Protein AF-A0A9P5D5I9-F1 (afdb_monomer_lite)

Foldseek 3Di:
DDVVVPVCCPQPPDPVSVVVVVVVCVVVCCVVVVVVVVVVVCVVCAPPDCVNVVVPD

Secondary structure (DSSP, 8-state):
--THHHHHHHSSSSHHHHHHHHHHHHHHHHHHHHHHHHHHHHHHTTTTSHHHHTT--

InterPro domains:
  IPR008027 Cytochrome b-c1 complex subunit 9 [PF05365] (7-56)
  IPR008027 Cytochrome b-c1 complex subunit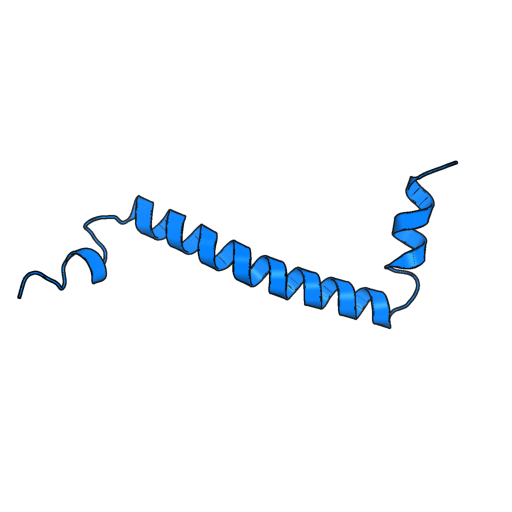 9 [PTHR12980] (5-55)
  IPR036656 Cytochrome b-c1 complex subunit 9 superfamily [G3DSA:1.20.5.260] (2-57)
  IPR036656 Cytochrome b-c1 complex subunit 9 superfamily [SSF81514] (5-56)

Structure (mmCIF, N/CA/C/O backbone):
data_AF-A0A9P5D5I9-F1
#
_entry.id   AF-A0A9P5D5I9-F1
#
loop_
_atom_site.group_PDB
_atom_site.id
_atom_site.type_symbol
_atom_site.label_atom_id
_atom_site.label_alt_id
_atom_site.label_comp_id
_atom_site.label_asym_id
_atom_site.label_entity_id
_atom_site.label_seq_id
_atom_site.pdbx_PDB_ins_code
_atom_site.Cartn_x
_atom_site.Cartn_y
_atom_site.Cartn_z
_atom_site.occupancy
_atom_site.B_iso_or_equiv
_atom_site.auth_seq_id
_atom_site.auth_comp_id
_atom_site.auth_asym_id
_atom_site.auth_atom_id
_atom_site.pdbx_PDB_model_num
ATOM 1 N N . MET A 1 1 ? -29.707 13.532 11.739 1.00 48.72 1 MET A N 1
ATOM 2 C CA . MET A 1 1 ? -28.724 12.497 12.134 1.00 48.72 1 MET A CA 1
ATOM 3 C C . MET A 1 1 ? -27.333 13.043 11.859 1.00 48.72 1 MET A C 1
ATOM 5 O O . MET A 1 1 ? -27.115 13.549 10.768 1.00 48.72 1 MET A O 1
ATOM 9 N N . ASN A 1 2 ? -26.449 13.047 12.860 1.00 52.69 2 ASN A N 1
ATOM 10 C CA . ASN A 1 2 ? -25.125 13.670 12.780 1.00 52.69 2 ASN A CA 1
ATOM 11 C C . ASN A 1 2 ? -24.073 12.562 12.610 1.00 52.69 2 ASN A C 1
ATOM 13 O O . ASN A 1 2 ? -23.695 11.892 13.566 1.00 52.69 2 ASN A O 1
ATOM 17 N N . THR A 1 3 ? -23.663 12.329 11.366 1.00 61.75 3 THR A N 1
ATOM 18 C CA . THR A 1 3 ? -22.830 11.198 10.911 1.00 61.75 3 THR A CA 1
ATOM 19 C C . THR A 1 3 ? -21.440 11.133 11.555 1.00 61.75 3 THR A C 1
ATOM 21 O O . THR A 1 3 ? -20.802 10.084 11.554 1.00 61.75 3 THR A O 1
ATOM 24 N N . ASN A 1 4 ? -20.979 12.226 12.166 1.00 57.78 4 ASN A N 1
ATOM 25 C CA . ASN A 1 4 ? -19.643 12.331 12.757 1.00 57.78 4 ASN A CA 1
ATOM 26 C C . ASN A 1 4 ? -19.494 11.616 14.114 1.00 57.78 4 ASN A C 1
ATOM 28 O O . ASN A 1 4 ? -18.376 11.339 14.545 1.00 57.78 4 ASN A O 1
ATOM 32 N N . GLN A 1 5 ? -20.597 11.306 14.803 1.00 55.16 5 GLN A N 1
ATOM 33 C CA . GLN A 1 5 ? -20.546 10.690 16.137 1.00 55.16 5 GLN A CA 1
ATOM 34 C C . GLN A 1 5 ? -20.508 9.151 16.111 1.00 55.16 5 GLN A C 1
ATOM 36 O O . GLN A 1 5 ? -20.088 8.531 17.093 1.00 55.16 5 GLN A O 1
ATOM 41 N N . GLU A 1 6 ? -20.885 8.511 15.002 1.00 55.69 6 GLU A N 1
ATOM 42 C CA . GLU A 1 6 ? -20.988 7.044 14.937 1.00 55.69 6 GLU A CA 1
ATOM 43 C C . GLU A 1 6 ? -19.643 6.353 14.666 1.00 55.69 6 GLU A C 1
ATOM 45 O O . GLU A 1 6 ? -19.318 5.360 15.316 1.00 55.69 6 GLU A O 1
ATOM 50 N N . ILE A 1 7 ? -18.783 6.936 13.823 1.00 56.94 7 ILE A N 1
ATOM 51 C CA . ILE A 1 7 ? -17.437 6.391 13.552 1.00 56.94 7 ILE A CA 1
ATOM 52 C C . ILE A 1 7 ? -16.561 6.436 14.816 1.00 56.94 7 ILE A C 1
ATOM 54 O O . ILE A 1 7 ? -15.824 5.496 15.117 1.00 56.94 7 ILE A O 1
ATOM 58 N N . ASN A 1 8 ? -16.693 7.505 15.605 1.00 54.56 8 ASN A N 1
ATOM 59 C CA . ASN A 1 8 ? -15.917 7.707 16.829 1.00 54.56 8 ASN A CA 1
ATOM 60 C C . ASN A 1 8 ? -16.399 6.796 17.981 1.00 54.56 8 ASN A C 1
ATOM 62 O O . ASN A 1 8 ? -15.640 6.457 18.886 1.00 54.56 8 ASN A O 1
ATOM 66 N N . SER A 1 9 ? -17.660 6.348 17.953 1.00 55.75 9 SER A N 1
ATOM 67 C CA . SER A 1 9 ? -18.255 5.599 19.064 1.00 55.75 9 SER A CA 1
ATOM 68 C C . SER A 1 9 ? -18.199 4.074 18.946 1.00 55.75 9 SER A C 1
ATOM 70 O O . SER A 1 9 ? -18.262 3.414 19.982 1.00 55.75 9 SER A O 1
ATOM 72 N N . VAL A 1 10 ? -18.009 3.504 17.753 1.00 58.81 10 VAL A N 1
ATOM 73 C CA . VAL A 1 10 ? -17.989 2.037 17.574 1.00 58.81 10 VAL A CA 1
ATOM 74 C C . VAL A 1 10 ? -16.568 1.462 17.518 1.00 58.81 10 VAL A C 1
ATOM 76 O O . VAL A 1 10 ? -16.313 0.423 18.125 1.00 58.81 10 VAL A O 1
ATOM 79 N N . LEU A 1 11 ? -15.619 2.143 16.866 1.00 57.34 11 LEU A N 1
ATOM 80 C CA . LEU A 1 11 ? -14.257 1.616 16.676 1.00 57.34 11 LEU A CA 1
ATOM 81 C C . LEU A 1 11 ? -13.298 1.958 17.827 1.00 57.34 11 LEU A C 1
ATOM 83 O O . LEU A 1 11 ? -12.419 1.161 18.146 1.00 57.34 11 LEU A O 1
ATOM 87 N N . PHE A 1 12 ? -13.484 3.104 18.490 1.00 59.69 12 PHE A N 1
ATOM 88 C CA . PHE A 1 12 ? -12.496 3.648 19.434 1.00 59.69 12 PHE A CA 1
ATOM 89 C C . PHE A 1 12 ? -12.931 3.648 20.908 1.00 59.69 12 PHE A C 1
ATOM 91 O O . PHE A 1 12 ? -12.106 3.882 21.785 1.00 59.69 12 PHE A O 1
ATOM 98 N N . LYS A 1 13 ? -14.194 3.324 21.228 1.00 62.62 13 LYS A N 1
ATOM 99 C CA . LYS A 1 13 ? -14.662 3.237 22.631 1.00 62.62 13 LYS A CA 1
ATOM 100 C C . LYS A 1 13 ? -14.307 1.921 23.330 1.00 62.62 13 LYS A C 1
ATOM 102 O O . LYS A 1 13 ? -14.319 1.861 24.556 1.00 62.62 13 LYS A O 1
ATOM 107 N N . ARG A 1 14 ? -13.992 0.858 22.579 1.00 67.50 14 ARG A N 1
ATOM 108 C CA . ARG A 1 14 ? -13.538 -0.432 23.129 1.00 67.50 14 ARG A CA 1
ATOM 109 C C . ARG A 1 14 ? -12.077 -0.635 22.744 1.00 67.50 14 ARG A C 1
ATOM 111 O O . ARG A 1 14 ? -11.793 -0.873 21.576 1.00 67.50 14 ARG A O 1
ATOM 118 N N . ASN A 1 15 ? -11.174 -0.602 23.728 1.00 72.81 15 ASN A N 1
ATOM 119 C CA . ASN A 1 15 ? -9.726 -0.775 23.531 1.00 72.81 15 ASN A CA 1
ATOM 120 C C . ASN A 1 15 ? -9.389 -1.990 22.639 1.00 72.81 15 ASN A C 1
ATOM 122 O O . ASN A 1 15 ? -8.560 -1.907 21.743 1.00 72.81 15 ASN A O 1
ATOM 126 N N . SER A 1 16 ? -10.107 -3.105 22.811 1.00 79.50 16 SER A N 1
ATOM 127 C CA . SER A 1 16 ? -9.919 -4.309 21.992 1.00 79.50 16 SER A CA 1
ATOM 128 C C . SER A 1 16 ? -10.322 -4.131 20.516 1.00 79.50 16 SER A C 1
ATOM 130 O O . SER A 1 16 ? -9.611 -4.628 19.645 1.00 79.50 16 SER A O 1
ATOM 132 N N . LEU A 1 17 ? -11.398 -3.390 20.212 1.00 84.31 17 LEU A N 1
ATOM 133 C CA . LEU A 1 17 ? -11.792 -3.096 18.824 1.00 84.31 17 LEU A CA 1
ATOM 134 C C . LEU A 1 17 ? -10.823 -2.123 18.160 1.00 84.31 17 LEU A C 1
ATOM 136 O O . LEU A 1 17 ? -10.484 -2.310 16.994 1.00 84.31 17 LEU A O 1
ATOM 140 N N . MET A 1 18 ? -10.334 -1.133 1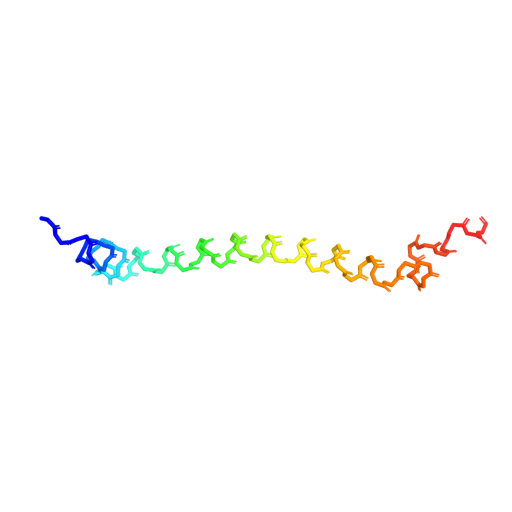8.906 1.00 86.00 18 MET A N 1
ATOM 141 C CA . MET A 1 18 ? -9.307 -0.214 18.424 1.00 86.00 18 MET A CA 1
ATOM 142 C C . MET A 1 18 ? -8.041 -0.981 18.030 1.00 86.00 18 MET A C 1
ATOM 144 O O . MET A 1 18 ? -7.571 -0.837 16.905 1.00 86.00 18 MET A O 1
ATOM 148 N N . LEU A 1 19 ? -7.519 -1.836 18.917 1.00 89.94 19 LEU A N 1
ATOM 149 C CA . LEU A 1 19 ? -6.318 -2.632 18.645 1.00 89.94 19 LEU A CA 1
ATOM 150 C C . LEU A 1 19 ? -6.513 -3.564 17.442 1.00 89.94 19 LEU A C 1
ATOM 152 O O . LEU A 1 19 ? -5.675 -3.584 16.544 1.00 89.94 19 LEU A O 1
ATOM 156 N N . ALA A 1 20 ? -7.640 -4.281 17.375 1.00 91.88 20 ALA A N 1
ATOM 157 C CA . ALA A 1 20 ? -7.952 -5.151 16.241 1.00 91.88 20 ALA A CA 1
ATOM 158 C C . ALA A 1 20 ? -8.042 -4.371 14.917 1.00 91.88 20 ALA A C 1
ATOM 160 O O . ALA A 1 20 ? -7.519 -4.820 13.897 1.00 91.88 20 ALA A O 1
ATOM 161 N N . THR A 1 21 ? -8.657 -3.186 14.939 1.00 91.06 21 THR A N 1
ATOM 162 C CA . THR A 1 21 ? -8.785 -2.312 13.766 1.00 91.06 21 THR A CA 1
ATOM 163 C C . THR A 1 21 ? -7.421 -1.810 13.308 1.00 91.06 21 THR A C 1
ATOM 165 O O . THR A 1 21 ? -7.104 -1.918 12.127 1.00 91.06 21 THR A O 1
ATOM 168 N N . VAL A 1 22 ? -6.591 -1.311 14.230 1.00 91.19 22 VAL A N 1
ATOM 169 C CA . VAL A 1 22 ? -5.250 -0.795 13.917 1.00 91.19 22 VAL A CA 1
ATOM 170 C C . VAL A 1 22 ? -4.350 -1.902 13.375 1.00 91.19 22 VAL A C 1
ATOM 172 O O . VAL A 1 22 ? -3.688 -1.688 12.364 1.00 91.19 22 VAL A O 1
ATOM 175 N N . PHE A 1 23 ? -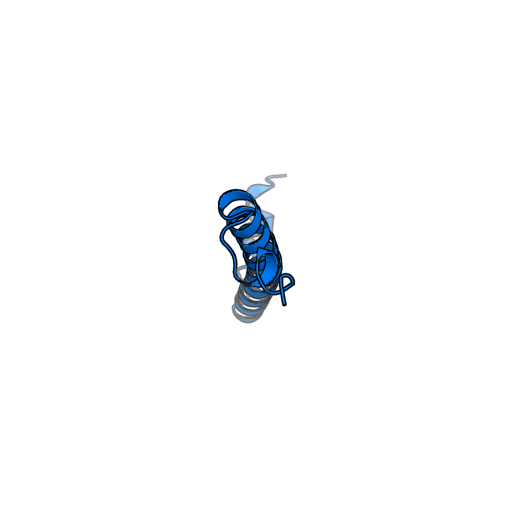4.354 -3.096 13.975 1.00 95.00 23 PHE A N 1
ATOM 176 C CA . PHE A 1 23 ? -3.552 -4.211 13.467 1.00 95.00 23 PHE A CA 1
ATOM 177 C C . PHE A 1 23 ? -4.028 -4.687 12.098 1.00 95.00 23 PHE A C 1
ATOM 179 O O . PHE A 1 23 ? -3.213 -4.852 11.196 1.00 95.00 23 PHE A O 1
ATOM 186 N N . THR A 1 24 ? -5.338 -4.842 11.905 1.00 96.12 24 THR A N 1
ATOM 187 C CA . THR A 1 24 ? -5.889 -5.260 10.608 1.00 96.12 24 THR A CA 1
ATOM 188 C C . THR A 1 24 ? -5.574 -4.236 9.519 1.00 96.12 24 THR A C 1
ATOM 190 O O . THR A 1 24 ? -5.119 -4.606 8.439 1.00 96.12 24 THR A O 1
ATOM 193 N N . ALA A 1 25 ? -5.758 -2.945 9.811 1.00 96.19 25 ALA A N 1
ATOM 194 C CA . ALA A 1 25 ? -5.404 -1.867 8.898 1.00 96.19 25 ALA A CA 1
ATOM 195 C C . ALA A 1 25 ? -3.896 -1.843 8.610 1.00 96.19 25 ALA A C 1
ATOM 197 O O . ALA A 1 25 ? -3.507 -1.676 7.459 1.00 96.19 25 ALA A O 1
ATOM 198 N N . GLY A 1 26 ? -3.059 -2.070 9.627 1.00 97.25 26 GLY A N 1
ATOM 199 C CA . GLY A 1 26 ? -1.609 -2.172 9.488 1.00 97.25 26 GLY A CA 1
ATOM 200 C C . GLY A 1 26 ? -1.189 -3.288 8.532 1.00 97.25 26 GLY A C 1
ATOM 201 O O . GLY A 1 26 ? -0.447 -3.023 7.594 1.00 97.25 26 GLY A O 1
ATOM 202 N N . PHE A 1 27 ? -1.712 -4.506 8.704 1.00 96.56 27 PHE A N 1
ATOM 203 C CA . PHE A 1 27 ? -1.402 -5.633 7.814 1.00 96.56 27 PHE A CA 1
ATOM 204 C C . PHE A 1 27 ? -1.919 -5.424 6.388 1.00 96.56 27 PHE A C 1
ATOM 206 O O . PHE A 1 27 ? -1.208 -5.701 5.422 1.00 96.56 27 PHE A O 1
ATOM 213 N N . ALA A 1 28 ? -3.144 -4.914 6.241 1.00 97.50 28 ALA A N 1
ATOM 214 C CA . ALA A 1 28 ? -3.714 -4.624 4.928 1.00 97.50 28 ALA A CA 1
ATOM 215 C C . ALA A 1 28 ? -2.910 -3.538 4.195 1.00 97.50 28 ALA A C 1
ATOM 217 O O . ALA A 1 28 ? -2.639 -3.661 2.997 1.00 97.50 28 ALA A O 1
ATOM 218 N N . PHE A 1 29 ? -2.498 -2.494 4.921 1.00 97.12 29 PHE A N 1
ATOM 219 C CA . PHE A 1 29 ? -1.659 -1.435 4.384 1.00 97.12 29 PHE A CA 1
ATOM 220 C C . PHE A 1 29 ? -0.278 -1.958 4.004 1.00 97.12 29 PHE A C 1
ATOM 222 O O . PHE A 1 29 ? 0.141 -1.717 2.882 1.00 97.12 29 PHE A O 1
ATOM 229 N N . ASP A 1 30 ? 0.399 -2.703 4.879 1.00 96.56 30 ASP A N 1
ATOM 230 C CA . ASP A 1 30 ? 1.730 -3.259 4.611 1.00 96.56 30 ASP A CA 1
ATOM 231 C C . ASP A 1 30 ? 1.744 -4.100 3.324 1.00 96.56 30 ASP A C 1
ATOM 233 O O . ASP A 1 30 ? 2.545 -3.858 2.418 1.00 96.56 30 ASP A O 1
ATOM 237 N N . MET A 1 31 ? 0.773 -5.007 3.171 1.00 96.75 31 MET A N 1
ATOM 238 C CA . MET A 1 31 ? 0.649 -5.849 1.980 1.00 96.75 31 MET A CA 1
ATOM 239 C C . MET A 1 31 ? 0.459 -5.024 0.696 1.00 96.75 31 MET A C 1
ATOM 241 O O . MET A 1 31 ? 1.157 -5.240 -0.302 1.00 96.75 31 MET A O 1
ATOM 245 N N . GLY A 1 32 ? -0.475 -4.066 0.707 1.00 97.38 32 GLY A N 1
ATOM 246 C CA . GLY A 1 32 ? -0.758 -3.223 -0.457 1.00 97.38 32 GLY A CA 1
ATOM 247 C C . GLY A 1 32 ? 0.380 -2.250 -0.773 1.00 97.38 32 GLY A C 1
ATOM 248 O O . GLY A 1 32 ? 0.769 -2.086 -1.934 1.00 97.38 32 GLY A O 1
ATOM 249 N N . PHE A 1 33 ? 0.944 -1.632 0.262 1.00 97.25 33 PHE A N 1
ATOM 250 C CA . PHE A 1 33 ? 2.011 -0.650 0.160 1.00 97.25 33 PHE A CA 1
ATOM 251 C C . PHE A 1 33 ? 3.289 -1.291 -0.367 1.00 97.25 33 PHE A C 1
ATOM 253 O O . PHE A 1 33 ? 3.818 -0.821 -1.372 1.00 97.25 33 PHE A O 1
ATOM 260 N N . ASN A 1 34 ? 3.738 -2.403 0.221 1.00 97.44 34 ASN A N 1
ATOM 261 C CA . ASN A 1 34 ? 4.949 -3.090 -0.215 1.00 97.44 34 ASN A CA 1
ATOM 262 C C . ASN A 1 34 ? 4.831 -3.561 -1.673 1.00 97.44 34 ASN A C 1
ATOM 264 O O . ASN A 1 34 ? 5.710 -3.289 -2.490 1.00 97.44 34 ASN A O 1
ATOM 268 N N . SER A 1 35 ? 3.706 -4.182 -2.062 1.00 97.56 35 SER A N 1
ATOM 269 C CA . SER A 1 35 ? 3.498 -4.576 -3.463 1.00 97.56 35 SER A CA 1
ATOM 270 C C . SER A 1 35 ? 3.516 -3.382 -4.420 1.00 97.56 35 SER A C 1
ATOM 272 O O . SER A 1 35 ? 3.995 -3.519 -5.548 1.00 97.56 35 SER A O 1
ATOM 274 N N . THR A 1 36 ? 2.959 -2.241 -4.019 1.00 98.06 36 THR A N 1
ATOM 275 C CA . THR A 1 36 ? 2.880 -1.055 -4.881 1.00 98.06 36 THR A CA 1
ATOM 276 C C . THR A 1 36 ? 4.240 -0.380 -4.996 1.00 98.06 36 THR A C 1
ATOM 278 O O . THR A 1 36 ? 4.691 -0.091 -6.103 1.00 98.06 36 THR A O 1
ATOM 281 N N . MET A 1 37 ? 4.927 -0.184 -3.871 1.00 98.12 37 MET A N 1
ATOM 282 C CA . MET A 1 37 ? 6.252 0.426 -3.843 1.00 98.12 37 MET A CA 1
ATOM 283 C C . MET A 1 37 ? 7.285 -0.424 -4.577 1.00 98.12 37 MET A C 1
ATOM 285 O O . MET A 1 37 ? 8.073 0.135 -5.334 1.00 98.12 37 MET A O 1
ATOM 289 N N . ASN A 1 38 ? 7.226 -1.755 -4.465 1.00 97.69 38 ASN A N 1
ATOM 290 C CA . ASN A 1 38 ? 8.078 -2.640 -5.264 1.00 97.69 38 ASN A CA 1
ATOM 291 C C . ASN A 1 38 ? 7.847 -2.441 -6.765 1.00 97.69 38 ASN A C 1
ATOM 293 O O . ASN A 1 38 ? 8.807 -2.297 -7.508 1.00 97.69 38 ASN A O 1
ATOM 297 N N . LYS A 1 39 ? 6.594 -2.333 -7.229 1.00 97.19 39 LYS A N 1
ATOM 298 C CA . LYS A 1 39 ? 6.315 -2.054 -8.651 1.00 97.19 39 LYS A CA 1
ATOM 299 C C . LYS A 1 39 ? 6.858 -0.698 -9.101 1.00 97.19 39 LYS A C 1
ATOM 301 O O . LYS A 1 39 ? 7.396 -0.596 -10.200 1.00 97.19 39 LYS A O 1
ATOM 306 N N . ILE A 1 40 ? 6.722 0.334 -8.270 1.00 98.31 40 ILE A N 1
ATOM 307 C CA . ILE A 1 40 ? 7.252 1.673 -8.567 1.00 98.31 40 ILE A CA 1
ATOM 308 C C . ILE A 1 40 ? 8.780 1.633 -8.644 1.00 98.31 40 ILE A C 1
ATOM 310 O O . ILE A 1 40 ? 9.368 2.144 -9.597 1.00 98.31 40 ILE A O 1
ATOM 314 N N . TRP A 1 41 ? 9.424 0.995 -7.668 1.00 97.06 41 TRP A N 1
ATOM 315 C CA . TRP A 1 41 ? 10.869 0.807 -7.647 1.00 97.06 41 TRP A CA 1
ATOM 316 C C . TRP A 1 41 ? 11.351 0.048 -8.881 1.00 97.06 41 TRP A C 1
ATOM 318 O O . TRP A 1 41 ? 12.278 0.493 -9.560 1.00 97.06 41 TRP A O 1
ATOM 328 N N . ASP A 1 42 ? 10.679 -1.055 -9.199 1.00 97.12 42 ASP A N 1
ATOM 329 C CA . ASP A 1 42 ? 10.985 -1.896 -10.341 1.00 97.12 42 ASP A CA 1
ATOM 330 C C . ASP A 1 42 ? 10.887 -1.113 -11.641 1.00 97.12 42 ASP A C 1
ATOM 332 O O . ASP A 1 42 ? 11.795 -1.196 -12.460 1.00 97.12 42 ASP A O 1
ATOM 336 N N . TYR A 1 43 ? 9.821 -0.326 -11.809 1.00 96.56 43 TYR A N 1
ATOM 337 C CA . TYR A 1 43 ? 9.590 0.510 -12.983 1.00 96.56 43 TYR A CA 1
ATOM 338 C C . TYR A 1 43 ? 10.674 1.583 -13.162 1.00 96.56 43 TYR A C 1
ATOM 340 O O . TYR A 1 43 ? 11.155 1.796 -14.281 1.00 96.56 43 TYR A O 1
ATOM 348 N N . ASN A 1 44 ? 11.077 2.226 -12.066 1.00 97.56 44 ASN A N 1
ATOM 349 C CA . ASN A 1 44 ? 12.092 3.279 -12.071 1.00 97.56 44 ASN A CA 1
ATOM 350 C C . ASN A 1 44 ? 13.512 2.736 -12.287 1.00 97.56 44 ASN A C 1
ATOM 352 O O . ASN A 1 44 ? 14.364 3.445 -12.816 1.00 97.56 44 ASN A O 1
ATOM 356 N N . ASN A 1 45 ? 13.770 1.481 -11.911 1.00 96.88 45 ASN A N 1
ATOM 357 C CA . ASN A 1 45 ? 15.086 0.848 -12.015 1.00 96.88 45 ASN A CA 1
ATOM 358 C C . ASN A 1 45 ? 15.159 -0.227 -13.113 1.00 96.88 45 ASN A C 1
ATOM 360 O O . ASN A 1 45 ? 16.081 -1.048 -13.114 1.00 96.88 45 ASN A O 1
ATOM 364 N N . ARG A 1 46 ? 14.206 -0.244 -14.056 1.00 94.38 46 ARG A N 1
ATOM 365 C CA . ARG A 1 46 ? 14.201 -1.193 -15.184 1.00 94.38 46 ARG A CA 1
ATOM 366 C C . ARG A 1 46 ? 15.529 -1.168 -15.936 1.00 94.38 46 ARG A C 1
ATOM 368 O O . ARG A 1 46 ? 16.083 -0.104 -16.204 1.00 94.38 46 ARG A O 1
ATOM 375 N N . GLY A 1 47 ? 16.036 -2.350 -16.265 1.00 92.81 47 GLY A N 1
ATOM 376 C CA . GLY A 1 47 ? 17.297 -2.537 -16.985 1.00 92.81 47 GLY A CA 1
ATOM 377 C C . GLY A 1 47 ? 18.551 -2.395 -16.117 1.00 92.81 47 GLY A C 1
ATOM 378 O O . GLY A 1 47 ? 19.649 -2.653 -16.598 1.00 92.81 47 GLY A O 1
ATOM 379 N N . ARG A 1 48 ? 18.412 -2.013 -14.839 1.00 94.06 48 ARG A N 1
ATOM 380 C CA . ARG A 1 48 ? 19.525 -1.933 -13.873 1.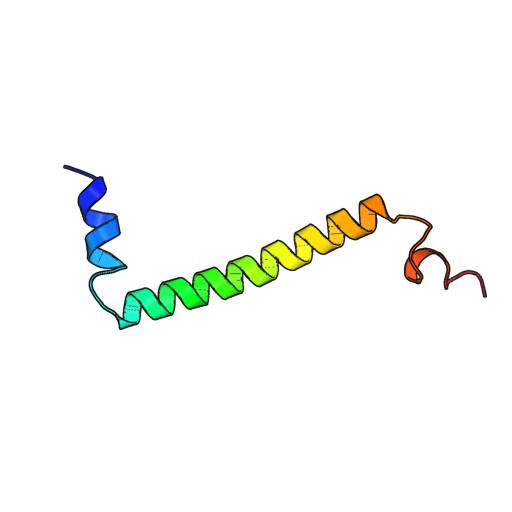00 94.06 48 ARG A CA 1
ATOM 381 C C . ARG A 1 48 ? 19.439 -2.988 -12.778 1.00 94.06 48 ARG A C 1
ATOM 383 O O . ARG A 1 48 ? 20.395 -3.180 -12.032 1.00 94.06 48 ARG A O 1
ATOM 390 N N . GLN A 1 49 ? 18.292 -3.642 -12.632 1.00 94.62 49 GLN A N 1
ATOM 391 C CA . GLN A 1 49 ? 18.092 -4.618 -11.571 1.00 94.62 49 GLN A CA 1
ATOM 392 C C . GLN A 1 49 ? 18.722 -5.950 -11.946 1.00 94.62 49 GLN A C 1
ATOM 394 O O . GLN A 1 49 ? 18.647 -6.371 -13.095 1.00 94.62 49 GLN A O 1
ATOM 399 N N . TRP A 1 50 ? 19.254 -6.668 -10.953 1.00 94.12 50 TRP A N 1
ATOM 400 C CA . TRP A 1 50 ? 19.821 -8.004 -11.161 1.00 94.12 50 TRP A CA 1
ATOM 401 C C . TRP A 1 50 ? 18.857 -8.938 -11.904 1.00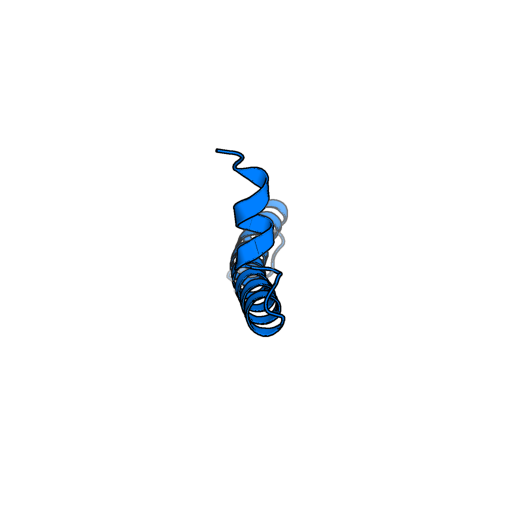 94.12 50 TRP A C 1
ATOM 403 O O . TRP A 1 50 ? 19.256 -9.616 -12.843 1.00 94.12 50 TRP A O 1
ATOM 413 N N . LYS A 1 51 ? 17.566 -8.924 -11.545 1.00 92.00 51 LYS A N 1
ATOM 414 C CA . LYS A 1 51 ? 16.531 -9.715 -12.233 1.00 92.00 51 LYS A CA 1
ATOM 4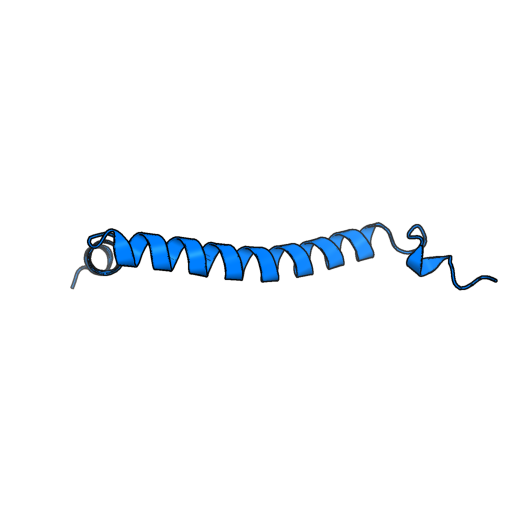15 C C . LYS A 1 51 ? 16.391 -9.395 -13.729 1.00 92.00 51 LYS A C 1
ATOM 417 O O . LYS A 1 51 ? 16.023 -10.289 -14.481 1.00 92.00 51 LYS A O 1
ATOM 422 N N . ASP A 1 52 ? 16.742 -8.180 -14.144 1.00 92.38 52 ASP A N 1
ATOM 423 C CA . ASP A 1 52 ? 16.702 -7.737 -15.538 1.00 92.38 52 ASP A CA 1
ATOM 424 C C . ASP A 1 52 ? 17.987 -8.094 -16.301 1.00 92.38 52 ASP A C 1
ATOM 426 O O . ASP A 1 52 ? 17.954 -8.113 -17.518 1.00 92.38 52 ASP A O 1
ATOM 430 N N . ILE A 1 53 ? 19.115 -8.374 -15.633 1.00 92.25 53 ILE A N 1
ATOM 431 C CA . ILE A 1 53 ? 20.419 -8.622 -16.293 1.00 92.25 53 ILE A CA 1
ATOM 432 C C . ILE A 1 53 ? 20.946 -10.053 -16.122 1.00 92.25 53 ILE A C 1
ATOM 434 O O . ILE A 1 53 ? 21.789 -10.504 -16.890 1.00 92.25 53 ILE A O 1
ATOM 438 N N . ARG A 1 54 ? 20.433 -10.806 -15.144 1.00 91.38 54 ARG A N 1
ATOM 439 C CA . ARG A 1 54 ? 20.897 -12.164 -14.801 1.00 91.38 54 ARG A CA 1
ATOM 440 C C . ARG A 1 54 ? 20.632 -13.236 -15.856 1.00 91.38 54 ARG A C 1
ATOM 442 O O . ARG A 1 54 ? 21.091 -14.359 -15.687 1.00 91.38 54 ARG A O 1
ATOM 449 N N . HIS A 1 55 ? 19.817 -12.931 -16.861 1.00 83.25 55 HIS A N 1
ATOM 450 C CA . HIS A 1 55 ? 19.457 -13.869 -17.923 1.00 83.25 55 HIS A CA 1
ATOM 451 C C . HIS A 1 55 ? 20.476 -13.885 -19.076 1.00 83.25 55 HIS A C 1
ATOM 453 O O . HIS A 1 55 ? 20.321 -14.682 -19.991 1.00 83.25 55 HIS A O 1
ATOM 459 N N . ASN A 1 56 ? 21.513 -13.038 -19.021 1.00 63.03 56 ASN A N 1
ATOM 460 C CA . ASN A 1 56 ? 22.607 -12.979 -19.998 1.00 63.03 56 ASN A CA 1
ATOM 461 C C . ASN A 1 56 ? 23.784 -13.918 -19.655 1.00 63.03 56 ASN A C 1
ATOM 463 O O . ASN A 1 56 ? 24.940 -13.521 -19.789 1.00 63.03 56 ASN A O 1
ATOM 467 N N . ASN A 1 57 ? 23.495 -15.146 -19.215 1.00 58.16 57 ASN A N 1
ATOM 468 C CA . ASN A 1 57 ? 24.482 -16.229 -19.115 1.00 58.16 57 ASN A CA 1
ATOM 469 C C . ASN A 1 57 ? 24.091 -17.380 -20.036 1.00 58.16 57 ASN A C 1
ATOM 471 O O . ASN A 1 57 ? 22.931 -17.835 -19.914 1.00 58.16 57 ASN A O 1
#

pLDDT: mean 83.64, std 16.89, range [48.72, 98.31]

Radius of gyration: 20.59 Å; chains: 1; bounding box: 53×30×44 Å

Sequence (57 aa):
MNTNQEINSVLFKRNSLMLATVFTAGFAFDMGFNSTMNKIWDYNNRGRQWKDIRHNN

Organism: NCBI:txid1094350